Protein AF-A0A2T3B1E8-F1 (afdb_monomer_lite)

Organism: NCBI:txid857342

Secondary structure (DSSP, 8-state):
---HHHHHHHHHHHHHHHHHHHHHHHHHHHHHHHHHHHHHHHHHHHHHHHHHHHHHHHHHHHHHHHHHTT--HHHHHHHHHS---HHHHHHTTS---HHHHHHHHHHHHHHHTTS------PPP---------------------TT---------

Structure (mmCIF, N/CA/C/O backbone):
data_AF-A0A2T3B1E8-F1
#
_entry.id   AF-A0A2T3B1E8-F1
#
loop_
_atom_site.group_PDB
_atom_site.id
_atom_site.type_symbol
_atom_site.label_atom_id
_atom_site.label_alt_id
_atom_site.label_comp_id
_atom_site.label_asym_id
_atom_site.label_entity_id
_atom_site.label_seq_id
_atom_site.pdbx_PDB_ins_code
_atom_site.Cartn_x
_atom_site.Cartn_y
_atom_site.Cartn_z
_atom_site.occupancy
_atom_site.B_iso_or_equiv
_atom_site.auth_seq_id
_atom_site.auth_comp_id
_atom_site.auth_asym_id
_atom_site.auth_atom_id
_atom_site.pdbx_PDB_model_num
ATOM 1 N N . MET A 1 1 ? 39.095 -3.918 -50.517 1.00 47.06 1 MET A N 1
ATOM 2 C CA . MET A 1 1 ? 38.829 -2.823 -49.555 1.00 47.06 1 MET A CA 1
ATOM 3 C C . MET A 1 1 ? 37.324 -2.606 -49.449 1.00 47.06 1 MET A C 1
ATOM 5 O O . MET A 1 1 ? 36.716 -2.188 -50.424 1.00 47.06 1 MET A O 1
ATOM 9 N N . ILE A 1 2 ? 36.691 -2.941 -48.319 1.00 56.78 2 ILE A N 1
ATOM 10 C CA . ILE A 1 2 ? 35.280 -2.580 -48.088 1.00 56.78 2 ILE A CA 1
ATOM 11 C C . ILE A 1 2 ? 35.267 -1.063 -47.858 1.00 56.78 2 ILE A C 1
ATOM 13 O O . ILE A 1 2 ? 35.966 -0.613 -46.950 1.00 56.78 2 ILE A O 1
ATOM 17 N N . PRO A 1 3 ? 34.550 -0.261 -48.667 1.00 54.97 3 PRO A N 1
ATOM 18 C CA . PRO A 1 3 ? 34.623 1.189 -48.560 1.00 54.97 3 PRO A CA 1
ATOM 19 C C . PRO A 1 3 ? 34.160 1.588 -47.161 1.00 54.97 3 PRO A C 1
ATOM 21 O O . PRO A 1 3 ? 33.143 1.082 -46.677 1.00 54.97 3 PRO A O 1
ATOM 24 N N . ALA A 1 4 ? 34.916 2.472 -46.511 1.00 67.75 4 ALA A N 1
ATOM 25 C CA . ALA A 1 4 ? 34.718 2.893 -45.124 1.00 67.75 4 ALA A CA 1
ATOM 26 C C . ALA A 1 4 ? 33.255 3.270 -44.786 1.00 67.75 4 ALA A C 1
ATOM 28 O O . ALA A 1 4 ? 32.828 3.129 -43.641 1.00 67.75 4 ALA A O 1
ATOM 29 N N . SER A 1 5 ? 32.446 3.647 -45.786 1.00 79.88 5 SER A N 1
ATOM 30 C CA . SER A 1 5 ? 31.006 3.896 -45.660 1.00 79.88 5 SER A CA 1
ATOM 31 C C . SER A 1 5 ? 30.175 2.665 -45.262 1.00 79.88 5 SER A C 1
ATOM 33 O O . SER A 1 5 ? 29.310 2.781 -44.394 1.00 79.88 5 SER A O 1
ATOM 35 N N . LYS A 1 6 ? 30.436 1.473 -45.823 1.00 80.25 6 LYS A N 1
ATOM 36 C CA . LYS A 1 6 ? 29.681 0.240 -45.507 1.00 80.25 6 LYS A CA 1
ATOM 37 C C . LYS A 1 6 ? 29.980 -0.249 -44.089 1.00 80.25 6 LYS A C 1
ATOM 39 O O . LYS A 1 6 ? 29.056 -0.610 -43.360 1.00 80.25 6 LYS A O 1
ATOM 44 N N . ALA A 1 7 ? 31.249 -0.198 -43.680 1.00 85.75 7 ALA A N 1
ATOM 45 C CA . ALA A 1 7 ? 31.663 -0.521 -42.315 1.00 85.75 7 ALA A CA 1
ATOM 46 C C . ALA A 1 7 ? 31.080 0.477 -41.294 1.00 85.75 7 ALA A C 1
ATOM 48 O O . ALA A 1 7 ? 30.550 0.070 -40.257 1.00 85.75 7 ALA A O 1
ATOM 49 N N . ASN A 1 8 ? 31.083 1.777 -41.614 1.00 90.12 8 ASN A N 1
ATOM 50 C CA . ASN A 1 8 ? 30.487 2.803 -40.758 1.00 90.12 8 ASN A CA 1
ATOM 51 C C . ASN A 1 8 ? 28.962 2.634 -40.620 1.00 90.12 8 ASN A C 1
ATOM 53 O O . ASN A 1 8 ? 28.429 2.696 -39.513 1.00 90.12 8 ASN A O 1
ATOM 57 N N . LEU A 1 9 ? 28.258 2.332 -41.714 1.00 93.25 9 LEU A N 1
ATOM 58 C CA . LEU A 1 9 ? 26.814 2.094 -41.706 1.00 93.25 9 LEU A CA 1
ATOM 59 C C . LEU A 1 9 ? 26.430 0.856 -40.877 1.00 93.25 9 LEU A C 1
ATOM 61 O O . LEU A 1 9 ? 25.453 0.887 -40.125 1.00 93.25 9 LEU A O 1
ATOM 65 N N . ALA A 1 10 ? 27.209 -0.225 -40.971 1.00 92.56 10 ALA A N 1
ATOM 66 C CA . ALA A 1 10 ? 27.020 -1.415 -40.143 1.00 92.56 10 ALA A CA 1
ATOM 67 C C . ALA A 1 10 ? 27.209 -1.107 -38.646 1.00 92.56 10 ALA A C 1
ATOM 69 O O . ALA A 1 10 ? 26.401 -1.538 -37.818 1.00 92.56 10 ALA A O 1
ATOM 70 N N . ARG A 1 11 ? 28.219 -0.296 -38.300 1.00 94.69 11 ARG A N 1
ATOM 71 C CA . ARG A 1 11 ? 28.468 0.165 -36.926 1.00 94.69 11 ARG A CA 1
ATOM 72 C C . ARG A 1 11 ? 27.319 1.019 -36.3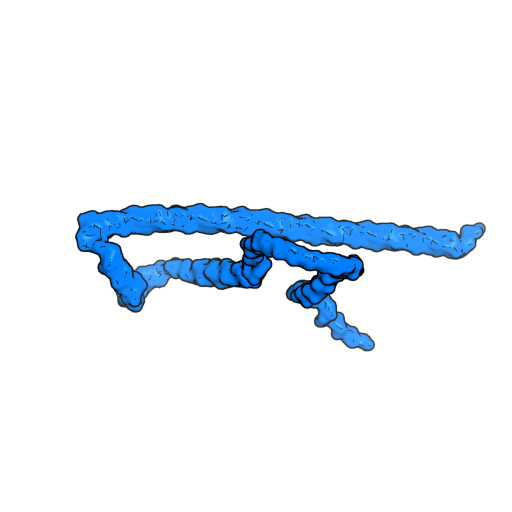86 1.00 94.69 11 ARG A C 1
ATOM 74 O O . ARG A 1 11 ? 26.854 0.758 -35.279 1.00 94.69 11 ARG A O 1
ATOM 81 N N . ILE A 1 12 ? 26.821 1.979 -37.169 1.00 95.25 12 ILE A N 1
ATOM 82 C CA . ILE A 1 12 ? 25.679 2.833 -36.792 1.00 95.25 12 ILE A CA 1
ATOM 83 C C . ILE A 1 12 ? 24.441 1.977 -36.508 1.00 95.25 12 ILE A C 1
ATOM 85 O O . ILE A 1 12 ? 23.823 2.118 -35.456 1.00 95.25 12 ILE A O 1
ATOM 89 N N . ARG A 1 13 ? 24.113 1.024 -37.389 1.00 96.81 13 ARG A N 1
ATOM 90 C CA . ARG A 1 13 ? 22.975 0.110 -37.185 1.00 96.81 13 ARG A CA 1
ATOM 91 C C . ARG A 1 13 ? 23.122 -0.738 -35.925 1.00 96.81 13 ARG A C 1
ATOM 93 O O . ARG A 1 13 ? 22.145 -0.923 -35.202 1.00 96.81 13 ARG A O 1
ATOM 100 N N . ASN A 1 14 ? 24.323 -1.247 -35.651 1.00 97.06 14 ASN A N 1
ATOM 101 C CA . ASN A 1 14 ? 24.586 -2.042 -34.453 1.00 97.06 14 ASN A CA 1
ATOM 102 C C . ASN A 1 14 ? 24.430 -1.193 -33.180 1.00 97.06 14 ASN A C 1
ATOM 104 O O . ASN A 1 14 ? 23.722 -1.598 -32.260 1.00 97.06 14 ASN A O 1
ATOM 108 N N . ASN A 1 15 ? 24.980 0.025 -33.159 1.00 97.50 15 ASN A N 1
ATOM 109 C CA . ASN A 1 15 ? 24.776 0.964 -32.054 1.00 97.50 15 ASN A CA 1
ATOM 110 C C . ASN A 1 15 ? 23.300 1.317 -31.859 1.00 97.50 15 ASN A C 1
ATOM 112 O O . ASN A 1 15 ? 22.818 1.295 -30.727 1.00 97.50 15 ASN A O 1
ATOM 116 N N . GLN A 1 16 ? 22.558 1.551 -32.945 1.00 97.75 16 GLN A N 1
ATOM 117 C CA . GLN A 1 16 ? 21.120 1.804 -32.878 1.00 97.75 16 GLN A CA 1
ATOM 118 C C . GLN A 1 16 ? 20.378 0.620 -32.258 1.00 97.75 16 GLN A C 1
ATOM 120 O O . GLN A 1 16 ? 19.533 0.803 -31.383 1.00 97.75 16 GLN A O 1
ATOM 125 N N . ARG A 1 17 ? 20.715 -0.606 -32.675 1.00 98.12 17 ARG A N 1
ATOM 126 C CA . ARG A 1 17 ? 20.137 -1.833 -32.123 1.00 98.12 17 ARG A CA 1
ATOM 127 C C . ARG A 1 17 ? 20.436 -1.959 -30.632 1.00 98.12 17 ARG A C 1
ATOM 129 O O . ARG A 1 17 ? 19.510 -2.194 -29.868 1.00 98.12 17 ARG A O 1
ATOM 136 N N . ARG A 1 18 ? 21.686 -1.741 -30.208 1.00 97.88 18 ARG A N 1
ATOM 137 C CA . ARG A 1 18 ? 22.080 -1.798 -28.789 1.00 97.88 18 ARG A CA 1
ATOM 138 C C . ARG A 1 18 ? 21.429 -0.709 -27.949 1.00 97.88 18 ARG A C 1
ATOM 140 O O . ARG A 1 18 ? 21.069 -0.968 -26.811 1.00 97.88 18 ARG A O 1
ATOM 147 N N . SER A 1 19 ? 21.293 0.506 -28.476 1.00 97.94 19 SER A N 1
ATOM 148 C CA . SER A 1 19 ? 20.611 1.596 -27.772 1.00 97.94 19 SER A CA 1
ATOM 149 C C . SER A 1 19 ? 19.122 1.287 -27.602 1.00 97.94 19 SER A C 1
ATOM 151 O O . SER A 1 19 ? 18.593 1.427 -26.503 1.00 97.94 19 SER A O 1
ATOM 153 N N . ARG A 1 20 ? 18.464 0.775 -28.652 1.00 97.69 20 ARG A N 1
ATOM 154 C CA . ARG A 1 20 ? 17.068 0.316 -28.580 1.00 97.69 20 ARG A CA 1
ATOM 155 C C . ARG A 1 20 ? 16.893 -0.850 -27.604 1.00 97.69 20 ARG A C 1
ATOM 157 O O . ARG A 1 20 ? 15.943 -0.825 -26.834 1.00 97.69 20 ARG A O 1
ATOM 164 N N . ALA A 1 21 ? 17.806 -1.824 -27.614 1.00 98.06 21 ALA A N 1
ATOM 165 C CA . ALA A 1 21 ? 17.794 -2.949 -26.680 1.00 98.06 21 ALA A CA 1
ATOM 166 C C . ALA A 1 21 ? 17.930 -2.473 -25.227 1.00 98.06 21 ALA A C 1
ATOM 168 O O . ALA A 1 21 ? 17.036 -2.733 -24.433 1.00 98.06 21 ALA A O 1
ATOM 169 N N . ARG A 1 22 ? 18.947 -1.653 -24.921 1.00 98.12 22 ARG A N 1
ATOM 170 C CA . ARG A 1 22 ? 19.138 -1.072 -23.581 1.00 98.12 22 ARG A CA 1
ATOM 171 C C . ARG A 1 22 ? 17.946 -0.246 -23.112 1.00 98.12 22 ARG A C 1
ATOM 173 O O . ARG A 1 22 ? 17.554 -0.338 -21.958 1.00 98.12 22 ARG A O 1
ATOM 180 N N . ARG A 1 23 ? 17.340 0.554 -23.999 1.00 97.88 23 ARG A N 1
ATOM 181 C CA . ARG A 1 23 ? 16.125 1.308 -23.656 1.00 97.88 23 ARG A CA 1
ATOM 182 C C . ARG A 1 23 ? 14.957 0.376 -23.343 1.00 97.88 23 ARG A C 1
ATOM 184 O O . ARG A 1 23 ? 14.220 0.649 -22.407 1.00 97.88 23 ARG A O 1
ATOM 191 N N . LYS A 1 24 ? 14.787 -0.702 -24.113 1.00 98.12 24 LYS A N 1
ATOM 192 C CA . LYS A 1 24 ? 13.741 -1.697 -23.862 1.00 98.12 24 LYS A CA 1
ATOM 193 C C . LYS A 1 24 ? 13.960 -2.394 -22.519 1.00 98.12 24 LYS A C 1
ATOM 195 O O . LYS A 1 24 ? 13.016 -2.484 -21.750 1.00 98.12 24 LYS A O 1
ATOM 200 N N . GLU A 1 25 ? 15.185 -2.826 -22.234 1.00 98.00 25 GLU A N 1
ATOM 201 C CA . GLU A 1 25 ? 15.561 -3.436 -20.952 1.00 98.00 25 GLU A CA 1
ATOM 202 C C . GLU A 1 25 ? 15.292 -2.481 -19.784 1.00 98.00 25 GLU A C 1
ATOM 204 O O . GLU A 1 25 ? 14.640 -2.867 -18.822 1.00 98.00 25 GLU A O 1
ATOM 209 N N . TYR A 1 26 ? 15.692 -1.213 -19.908 1.00 98.06 26 TYR A N 1
ATOM 210 C CA . TYR A 1 26 ? 15.450 -0.200 -18.881 1.00 98.06 26 TYR A CA 1
ATOM 211 C C . TYR A 1 26 ? 13.956 0.057 -18.634 1.00 98.06 26 TYR A C 1
ATOM 213 O O . TYR A 1 26 ? 13.520 0.123 -17.489 1.00 98.06 26 TYR A O 1
ATOM 221 N N . LEU A 1 27 ? 13.149 0.168 -19.695 1.00 98.25 27 LEU A N 1
ATOM 222 C CA . LEU A 1 27 ? 11.697 0.323 -19.555 1.00 98.25 27 LEU A CA 1
ATOM 223 C C . LEU A 1 27 ? 11.062 -0.905 -18.897 1.00 98.25 27 LEU A C 1
ATOM 225 O O . LEU A 1 27 ? 10.243 -0.756 -17.998 1.00 98.25 27 LEU A O 1
ATOM 229 N N . GLN A 1 28 ? 11.480 -2.109 -19.289 1.00 98.19 28 GLN A N 1
ATOM 230 C CA . GLN A 1 28 ? 11.006 -3.347 -18.672 1.00 98.19 28 GLN A CA 1
ATOM 231 C C . GLN A 1 28 ? 11.384 -3.433 -17.190 1.00 98.19 28 GLN A C 1
ATOM 233 O O . GLN A 1 28 ? 10.570 -3.863 -16.376 1.00 98.19 28 GLN A O 1
ATOM 238 N N . GLU A 1 29 ? 12.590 -3.004 -16.824 1.00 97.88 29 GLU A N 1
ATOM 239 C CA . GLU A 1 29 ? 13.034 -2.932 -15.433 1.00 97.88 29 GLU A CA 1
ATOM 240 C C . GLU A 1 29 ? 12.188 -1.942 -14.622 1.00 97.88 29 GLU A C 1
ATOM 242 O O . GLU A 1 29 ? 11.762 -2.262 -13.511 1.00 97.88 29 GLU A O 1
ATOM 247 N N . LEU A 1 30 ? 11.887 -0.765 -15.179 1.00 98.31 30 LEU A N 1
ATOM 248 C CA . LEU A 1 30 ? 11.008 0.215 -14.537 1.00 98.31 30 LEU A CA 1
ATOM 249 C C . LEU A 1 30 ? 9.585 -0.321 -14.351 1.00 98.31 30 LEU A C 1
ATOM 251 O O . LEU A 1 30 ? 9.037 -0.220 -13.255 1.00 98.31 30 LEU A O 1
ATOM 255 N N . GLU A 1 31 ? 8.998 -0.930 -15.381 1.00 97.94 31 GLU A N 1
ATOM 256 C CA . GLU A 1 31 ? 7.672 -1.554 -15.299 1.00 97.94 31 GLU A CA 1
ATOM 257 C C . GLU A 1 31 ? 7.633 -2.696 -14.277 1.00 97.94 31 GLU A C 1
ATOM 259 O O . GLU A 1 31 ? 6.625 -2.882 -13.593 1.00 97.94 31 GLU A O 1
ATOM 264 N N . ALA A 1 32 ? 8.713 -3.473 -14.166 1.00 97.75 32 ALA A N 1
ATOM 265 C CA . ALA A 1 32 ? 8.826 -4.539 -13.179 1.00 97.75 32 ALA A CA 1
ATOM 266 C C . ALA A 1 32 ? 8.878 -3.977 -11.752 1.00 97.75 32 ALA A C 1
ATOM 268 O O . ALA A 1 32 ? 8.157 -4.461 -10.881 1.00 97.75 32 ALA A O 1
ATOM 269 N N . ARG A 1 33 ? 9.670 -2.923 -11.517 1.00 97.62 33 ARG A N 1
ATOM 270 C CA . ARG A 1 33 ? 9.729 -2.237 -10.216 1.00 97.62 33 ARG A CA 1
ATOM 271 C C . ARG A 1 33 ? 8.393 -1.609 -9.839 1.00 97.62 33 ARG A C 1
ATOM 273 O O . ARG A 1 33 ? 7.969 -1.740 -8.696 1.00 97.62 33 ARG A O 1
ATOM 280 N N . LEU A 1 34 ? 7.706 -0.976 -10.789 1.00 97.25 34 LEU A N 1
ATOM 281 C CA . LEU A 1 34 ? 6.380 -0.405 -10.553 1.00 97.25 34 LEU A CA 1
ATOM 282 C C . LEU A 1 34 ? 5.388 -1.484 -10.102 1.00 97.25 34 LEU A C 1
ATOM 284 O O . LEU A 1 34 ? 4.778 -1.342 -9.045 1.00 97.25 34 LEU A O 1
ATOM 288 N N . ARG A 1 35 ? 5.313 -2.602 -10.838 1.00 96.94 35 ARG A N 1
ATOM 289 C CA . ARG A 1 35 ? 4.471 -3.752 -10.469 1.00 96.94 35 ARG A CA 1
ATOM 290 C C . ARG A 1 35 ? 4.814 -4.306 -9.088 1.00 96.94 35 ARG A C 1
ATOM 292 O O . ARG A 1 35 ? 3.916 -4.653 -8.328 1.00 96.94 35 ARG A O 1
ATOM 299 N N . GLN A 1 36 ? 6.099 -4.371 -8.736 1.00 95.44 36 GLN A N 1
ATOM 300 C CA . GLN A 1 36 ? 6.515 -4.776 -7.393 1.00 95.44 36 GLN A CA 1
ATOM 301 C C . GLN A 1 36 ? 5.976 -3.819 -6.328 1.00 95.44 36 GLN A C 1
ATOM 303 O O . GLN A 1 36 ? 5.405 -4.286 -5.347 1.00 95.44 36 GLN A O 1
ATOM 308 N N . TYR A 1 37 ? 6.109 -2.505 -6.506 1.00 93.44 37 TYR A N 1
ATOM 309 C CA . TYR A 1 37 ? 5.597 -1.538 -5.532 1.00 93.44 37 TYR A CA 1
ATOM 310 C C . TYR A 1 37 ? 4.072 -1.575 -5.398 1.00 93.44 37 TYR A C 1
ATOM 312 O O . TYR A 1 37 ? 3.560 -1.446 -4.286 1.00 93.44 37 TYR A O 1
ATOM 320 N N . GLU A 1 38 ? 3.346 -1.783 -6.495 1.00 90.75 38 GLU A N 1
ATOM 321 C CA . GLU A 1 38 ? 1.890 -1.947 -6.471 1.00 90.75 38 GLU A CA 1
ATOM 322 C C . GLU A 1 38 ? 1.479 -3.176 -5.656 1.00 90.75 38 GLU A C 1
ATOM 324 O O . GLU A 1 38 ? 0.659 -3.054 -4.746 1.00 90.75 38 GLU A O 1
ATOM 329 N N . LEU A 1 39 ? 2.099 -4.332 -5.917 1.00 92.12 39 LEU A N 1
ATOM 330 C CA . LEU A 1 39 ? 1.826 -5.575 -5.189 1.00 92.12 39 LEU A CA 1
ATOM 331 C C . LEU A 1 39 ? 2.132 -5.444 -3.693 1.00 92.12 39 LEU A C 1
ATOM 333 O O . LEU A 1 39 ? 1.250 -5.684 -2.871 1.00 92.12 39 LEU A O 1
ATOM 337 N N . HIS A 1 40 ? 3.329 -4.971 -3.332 1.00 90.06 40 HIS A N 1
ATOM 338 C CA . HIS A 1 40 ? 3.694 -4.772 -1.924 1.00 90.06 40 HIS A CA 1
ATOM 339 C C . HIS A 1 40 ? 2.760 -3.763 -1.237 1.00 90.06 40 HIS A C 1
ATOM 341 O O . HIS A 1 40 ? 2.369 -3.946 -0.085 1.00 90.06 40 HIS A O 1
ATOM 347 N N . GLY A 1 41 ? 2.356 -2.702 -1.943 1.00 84.69 41 GLY A N 1
ATOM 348 C CA . GLY A 1 41 ? 1.410 -1.717 -1.428 1.00 84.69 41 GLY A CA 1
ATOM 349 C C . GLY A 1 41 ? 0.022 -2.299 -1.139 1.00 84.69 41 GLY A C 1
ATOM 350 O O . GLY A 1 41 ? -0.640 -1.834 -0.206 1.00 84.69 41 GLY A O 1
ATOM 351 N N . ILE A 1 42 ? -0.416 -3.301 -1.907 1.00 83.31 42 ILE A N 1
ATOM 352 C CA . ILE A 1 42 ? -1.657 -4.051 -1.671 1.00 83.31 42 ILE A CA 1
ATOM 353 C C . ILE A 1 42 ? -1.485 -4.972 -0.459 1.00 83.31 42 ILE A C 1
ATOM 355 O O . ILE A 1 42 ? -2.281 -4.881 0.474 1.00 83.31 42 ILE A O 1
ATOM 359 N N . GLU A 1 43 ? -0.432 -5.790 -0.432 1.00 87.94 43 GLU A N 1
ATOM 360 C CA . GLU A 1 43 ? -0.153 -6.742 0.655 1.00 87.94 43 GLU A CA 1
ATOM 361 C C . GLU A 1 43 ? -0.063 -6.043 2.016 1.00 87.94 43 GLU A C 1
ATOM 363 O O . GLU A 1 43 ? -0.794 -6.387 2.945 1.00 87.94 43 GLU A O 1
ATOM 368 N N . THR A 1 44 ? 0.728 -4.971 2.111 1.00 80.19 44 THR A N 1
ATOM 369 C CA . THR A 1 44 ? 0.852 -4.189 3.351 1.00 80.19 44 THR A CA 1
ATOM 370 C C . THR A 1 44 ? -0.493 -3.597 3.785 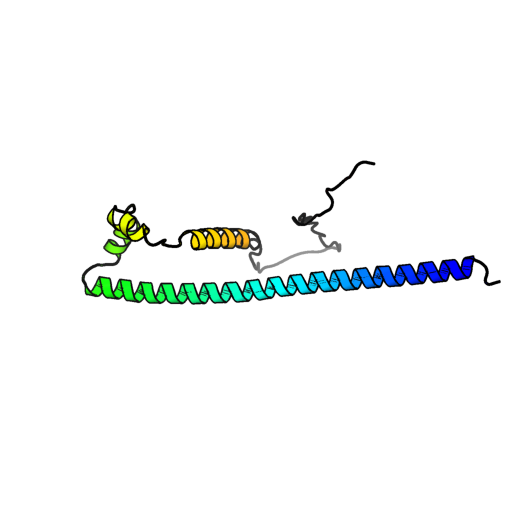1.00 80.19 44 THR A C 1
ATOM 372 O O . THR A 1 44 ? -0.807 -3.552 4.974 1.00 80.19 44 THR A O 1
ATOM 375 N N . SER A 1 45 ? -1.329 -3.154 2.839 1.00 85.69 45 SER A N 1
ATOM 376 C CA . SER A 1 45 ? -2.650 -2.607 3.174 1.00 85.69 45 SER A CA 1
ATOM 377 C C . SER A 1 45 ? -3.579 -3.678 3.751 1.00 85.69 45 SER A C 1
ATOM 379 O O . SER A 1 45 ? -4.338 -3.388 4.676 1.00 85.69 45 SER A O 1
ATOM 381 N N . VAL A 1 46 ? -3.501 -4.914 3.252 1.00 87.88 46 VAL A N 1
ATOM 382 C CA . VAL A 1 46 ? -4.258 -6.054 3.785 1.00 87.88 46 VAL A CA 1
ATOM 383 C C . VAL A 1 46 ? -3.805 -6.388 5.206 1.00 87.88 46 VAL A C 1
ATOM 385 O O . VAL A 1 46 ? -4.646 -6.515 6.096 1.00 87.88 46 VAL A O 1
ATOM 388 N N . GLU A 1 47 ? -2.499 -6.457 5.460 1.00 86.69 47 GLU A N 1
ATOM 389 C CA . GLU A 1 47 ? -1.958 -6.723 6.801 1.00 86.69 47 GLU A CA 1
ATOM 390 C C . GLU A 1 47 ? -2.413 -5.677 7.827 1.00 86.69 47 GLU A C 1
ATOM 392 O O . GLU A 1 47 ? -2.864 -6.022 8.923 1.00 86.69 47 GLU A O 1
ATOM 397 N N . ILE A 1 48 ? -2.379 -4.395 7.451 1.00 88.12 48 ILE A N 1
ATOM 398 C CA . ILE A 1 48 ? -2.869 -3.295 8.289 1.00 88.12 48 ILE A CA 1
ATOM 399 C C . ILE A 1 48 ? -4.365 -3.453 8.577 1.00 88.12 48 ILE A C 1
ATOM 401 O O . ILE A 1 48 ? -4.789 -3.276 9.719 1.00 88.12 48 ILE A O 1
ATOM 405 N N . GLN A 1 49 ? -5.176 -3.798 7.573 1.00 90.62 49 GLN A N 1
ATOM 406 C CA . GLN A 1 49 ? -6.615 -4.008 7.759 1.00 90.62 49 GLN A CA 1
ATOM 407 C C . GLN A 1 49 ? -6.910 -5.178 8.705 1.00 90.62 49 GLN A C 1
ATOM 409 O O . GLN A 1 49 ? -7.804 -5.073 9.548 1.00 90.62 49 GLN A O 1
ATOM 414 N N . ILE A 1 50 ? -6.150 -6.271 8.609 1.00 93.19 50 ILE A N 1
ATOM 415 C CA . ILE A 1 50 ? -6.268 -7.424 9.510 1.00 93.19 50 ILE A CA 1
ATOM 416 C C . ILE A 1 50 ? -5.924 -7.012 10.944 1.00 93.19 50 ILE A C 1
ATOM 418 O O . ILE A 1 50 ? -6.692 -7.296 11.867 1.00 93.19 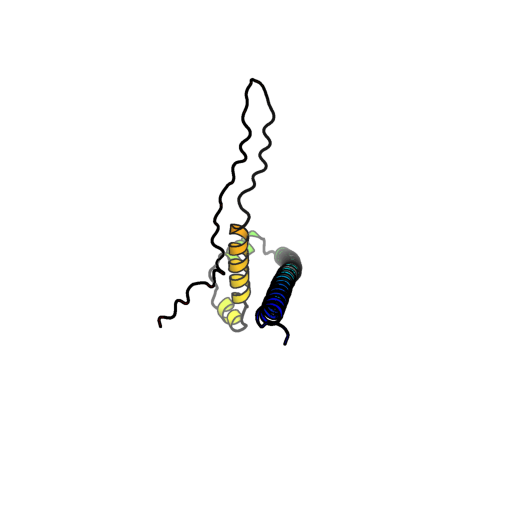50 ILE A O 1
ATOM 422 N N . ALA A 1 51 ? -4.809 -6.304 11.136 1.00 92.62 51 ALA A N 1
ATOM 423 C CA . ALA A 1 51 ? -4.406 -5.803 12.446 1.00 92.62 51 ALA A CA 1
ATOM 424 C C . ALA A 1 51 ? -5.461 -4.854 13.038 1.00 92.62 51 ALA A C 1
ATOM 426 O O . AL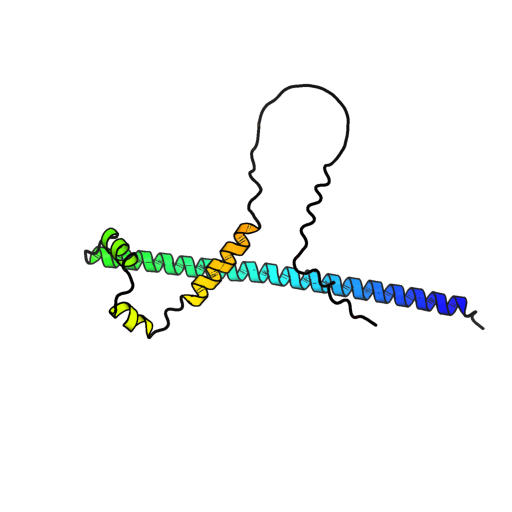A A 1 51 ? -5.844 -5.008 14.198 1.00 92.62 51 ALA A O 1
ATOM 427 N N . ALA A 1 52 ? -5.995 -3.930 12.234 1.00 91.50 52 ALA A N 1
ATOM 428 C CA . ALA A 1 52 ? -7.047 -3.006 12.650 1.00 91.50 52 ALA A CA 1
ATOM 429 C C . ALA A 1 52 ? -8.330 -3.738 13.072 1.00 91.50 52 ALA A C 1
ATOM 431 O O . ALA A 1 52 ? -8.911 -3.406 14.105 1.00 91.50 52 ALA A O 1
ATOM 432 N N . ARG A 1 53 ? -8.750 -4.772 12.325 1.00 95.56 53 ARG A N 1
ATOM 433 C CA . ARG A 1 53 ? -9.908 -5.601 12.695 1.00 95.56 53 ARG A CA 1
ATOM 434 C C . ARG A 1 53 ? -9.681 -6.313 14.026 1.00 95.56 53 ARG A C 1
ATOM 436 O O . ARG A 1 53 ? -10.553 -6.267 14.886 1.00 95.56 53 ARG A O 1
ATOM 443 N N . LYS A 1 54 ? -8.500 -6.905 14.224 1.00 96.31 54 LYS A N 1
ATOM 444 C CA . LYS A 1 54 ? -8.148 -7.583 15.479 1.00 96.31 54 LYS A CA 1
ATOM 445 C C . LYS A 1 54 ? -8.214 -6.632 16.677 1.00 96.31 54 LYS A C 1
ATOM 447 O O . LYS A 1 54 ? -8.822 -6.980 17.684 1.00 96.31 54 LYS A O 1
ATOM 452 N N . VAL A 1 55 ? -7.646 -5.431 16.548 1.00 95.75 55 VAL A N 1
ATOM 453 C CA . VAL A 1 55 ? -7.689 -4.399 17.598 1.00 95.75 55 VAL A CA 1
ATOM 454 C C . VAL A 1 55 ? -9.122 -3.943 17.872 1.00 95.75 55 VAL A C 1
ATOM 456 O O . VAL A 1 55 ? -9.499 -3.776 19.027 1.00 95.75 55 VAL A O 1
ATOM 459 N N . ALA A 1 56 ? -9.949 -3.770 16.839 1.00 93.81 56 ALA A N 1
ATOM 460 C CA . ALA A 1 56 ? -11.353 -3.405 17.013 1.00 93.81 56 ALA A CA 1
ATOM 461 C C . ALA A 1 56 ? -12.148 -4.489 17.761 1.00 93.81 56 ALA A C 1
ATOM 463 O O . ALA A 1 56 ? -12.954 -4.174 18.637 1.00 93.81 56 ALA A O 1
ATOM 464 N N . ASP A 1 57 ? -11.908 -5.763 17.449 1.00 97.19 57 ASP A N 1
ATOM 465 C CA . ASP A 1 57 ? -12.566 -6.885 18.120 1.00 97.19 57 ASP A CA 1
ATOM 466 C C . ASP A 1 57 ? -12.107 -7.037 19.574 1.00 97.19 57 ASP A C 1
ATOM 468 O O . ASP A 1 57 ? -12.928 -7.292 20.457 1.00 97.19 57 ASP A O 1
ATOM 472 N N . GLU A 1 58 ? -10.818 -6.837 19.846 1.00 97.31 58 GLU A N 1
ATOM 473 C CA . GLU A 1 58 ? -10.274 -6.793 21.204 1.00 97.31 58 GLU A CA 1
ATOM 474 C C . GLU A 1 58 ? -10.869 -5.630 22.004 1.00 97.31 58 GLU A C 1
ATOM 476 O O . GLU A 1 58 ? -11.426 -5.855 23.076 1.00 97.31 58 GLU A O 1
ATOM 481 N N . ASN A 1 59 ? -10.880 -4.417 21.443 1.00 96.50 59 ASN A N 1
ATOM 482 C CA . ASN A 1 59 ? -11.497 -3.245 22.068 1.00 96.50 59 ASN A CA 1
ATOM 483 C C . ASN A 1 59 ? -12.979 -3.463 22.375 1.00 96.50 59 ASN A C 1
ATOM 485 O O . ASN A 1 59 ? -13.451 -3.054 23.432 1.00 96.50 59 ASN A O 1
ATOM 489 N N . ARG A 1 60 ? -13.719 -4.137 21.489 1.00 96.94 60 ARG A N 1
ATOM 490 C CA . ARG A 1 60 ? -15.128 -4.472 21.731 1.00 96.94 60 ARG A CA 1
ATOM 491 C C . ARG A 1 60 ? -15.289 -5.401 22.931 1.00 96.94 60 ARG A C 1
ATOM 493 O O . ARG A 1 60 ? -16.169 -5.181 23.757 1.00 96.94 60 ARG A O 1
ATOM 500 N N . LYS A 1 61 ? -14.438 -6.424 23.043 1.00 97.56 61 LYS A N 1
ATOM 501 C CA . LYS A 1 61 ? -14.445 -7.352 24.184 1.00 97.56 61 LYS A CA 1
ATOM 502 C C . LYS A 1 61 ? -14.046 -6.651 25.480 1.00 97.56 61 LYS A C 1
ATOM 504 O O . LYS A 1 61 ? -14.696 -6.873 26.494 1.00 97.56 61 LYS A O 1
ATOM 509 N N . LEU A 1 62 ? -13.030 -5.789 25.441 1.00 96.94 62 LEU A N 1
ATOM 510 C CA . LEU A 1 62 ? -12.588 -5.003 26.595 1.00 96.94 62 LEU A CA 1
ATOM 511 C C . LEU A 1 62 ? -13.678 -4.040 27.070 1.00 96.94 62 LEU A C 1
ATOM 513 O O . LEU A 1 62 ? -13.991 -4.028 28.255 1.00 96.94 62 LEU A O 1
ATOM 517 N N . ARG A 1 63 ? -14.322 -3.301 26.158 1.00 95.94 63 ARG A N 1
ATOM 518 C CA . ARG A 1 63 ? -15.476 -2.449 26.490 1.00 95.94 63 ARG A CA 1
ATOM 519 C C . ARG A 1 63 ? -16.634 -3.261 27.071 1.00 95.94 63 ARG A C 1
ATOM 521 O O . ARG A 1 63 ? -17.207 -2.861 28.076 1.00 95.94 63 ARG A O 1
ATOM 528 N N . GLY A 1 64 ? -16.919 -4.439 26.513 1.00 96.81 64 GLY A N 1
ATOM 529 C CA . GLY A 1 64 ? -17.905 -5.362 27.079 1.00 96.81 64 GLY A CA 1
ATOM 530 C C . GLY A 1 64 ? -17.555 -5.824 28.499 1.00 96.81 64 GLY A C 1
ATOM 531 O O . GLY A 1 64 ? -18.426 -5.869 29.360 1.00 96.81 64 GLY A O 1
ATOM 532 N N . LEU A 1 65 ? -16.282 -6.121 28.771 1.00 97.56 65 LEU A N 1
ATOM 533 C CA . LEU A 1 65 ? -15.810 -6.493 30.106 1.00 97.56 65 LEU A CA 1
ATOM 534 C C . LEU A 1 65 ? -15.941 -5.329 31.099 1.00 97.56 65 LEU A C 1
ATOM 536 O O . LEU A 1 65 ? -16.434 -5.522 32.206 1.00 97.56 65 LEU A O 1
ATOM 540 N N . LEU A 1 66 ? -15.547 -4.119 30.700 1.00 97.00 66 LEU A N 1
ATOM 541 C CA . LEU A 1 66 ? -15.703 -2.908 31.511 1.00 97.00 66 LEU A CA 1
ATOM 542 C C . LEU A 1 66 ? -17.174 -2.657 31.859 1.00 97.00 66 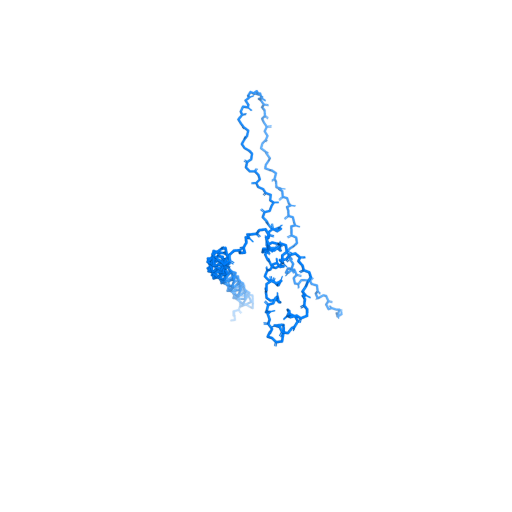LEU A C 1
ATOM 544 O O . LEU A 1 66 ? -17.490 -2.389 33.019 1.00 97.00 66 LEU A O 1
ATOM 548 N N . LEU A 1 67 ? -18.073 -2.852 30.892 1.00 96.62 67 LEU A N 1
ATOM 549 C CA . LEU A 1 67 ? -19.513 -2.737 31.103 1.00 96.62 67 LEU A CA 1
ATOM 550 C C . LEU A 1 67 ? -20.026 -3.745 32.139 1.00 96.62 67 LEU A C 1
ATOM 552 O O . LEU A 1 67 ? -20.807 -3.372 33.012 1.00 96.62 67 LEU A O 1
ATOM 556 N N . VAL A 1 68 ? -19.554 -4.997 32.098 1.00 96.50 68 VAL A N 1
ATOM 557 C CA . VAL A 1 68 ? -19.876 -6.020 33.116 1.00 96.50 68 VAL A CA 1
ATOM 558 C C . VAL A 1 68 ? -19.419 -5.589 34.514 1.00 96.50 68 VAL A C 1
ATOM 560 O O . VAL A 1 68 ? -20.083 -5.898 35.500 1.00 96.50 68 VAL A O 1
ATOM 563 N N . HIS A 1 69 ? -18.330 -4.827 34.609 1.00 96.56 69 HIS A N 1
ATOM 564 C CA . HIS A 1 69 ? -17.838 -4.244 35.859 1.00 96.56 69 HIS A CA 1
ATOM 565 C C . HIS A 1 69 ? -18.491 -2.897 36.225 1.00 96.56 69 HIS A C 1
ATOM 567 O O . HIS A 1 69 ? -18.050 -2.241 37.168 1.00 96.56 69 HIS A O 1
ATOM 573 N N . GLY A 1 70 ? -19.554 -2.490 35.524 1.00 94.94 70 GLY A N 1
ATOM 574 C CA . GLY A 1 70 ? -20.319 -1.274 35.814 1.00 94.94 70 GLY A CA 1
ATOM 575 C C . GLY A 1 70 ? -19.736 0.007 35.213 1.00 94.94 70 GLY A C 1
ATOM 576 O O . GLY A 1 70 ? -20.217 1.097 35.515 1.00 94.94 70 GLY A O 1
ATOM 577 N N . ILE A 1 71 ? -18.720 -0.100 34.355 1.00 96.38 71 ILE A N 1
ATOM 578 C CA . ILE A 1 71 ? -18.114 1.035 33.656 1.00 96.38 71 ILE A CA 1
ATOM 579 C C . ILE A 1 71 ? -18.766 1.143 32.273 1.00 96.38 71 ILE A C 1
ATOM 581 O O . ILE A 1 71 ? -18.460 0.374 31.365 1.00 96.38 71 ILE A O 1
ATOM 585 N N . GLY A 1 72 ? -19.694 2.090 32.126 1.00 94.00 72 GLY A N 1
ATOM 586 C CA . GLY A 1 72 ? -20.394 2.348 30.864 1.00 94.00 72 GLY A CA 1
ATOM 587 C C . GLY A 1 72 ? -19.536 3.070 29.820 1.00 94.00 72 GLY A C 1
ATOM 588 O O . GLY A 1 72 ? -18.534 3.706 30.153 1.00 94.00 72 GLY A O 1
ATOM 589 N N . ASP A 1 73 ? -19.967 3.017 28.557 1.00 92.62 73 ASP A N 1
ATOM 590 C CA . ASP A 1 73 ? -19.253 3.631 27.428 1.00 92.62 73 ASP A CA 1
ATOM 591 C C . ASP A 1 73 ? -19.026 5.144 27.602 1.00 92.62 73 ASP A C 1
ATOM 593 O O . ASP A 1 73 ? -17.963 5.630 27.222 1.00 92.62 73 ASP A O 1
ATOM 597 N N . ASP A 1 74 ? -19.953 5.869 28.240 1.00 93.94 74 ASP A N 1
ATOM 598 C CA . ASP A 1 74 ? -19.812 7.309 28.516 1.00 93.94 74 ASP A CA 1
ATOM 599 C C . ASP A 1 74 ? -18.619 7.614 29.435 1.00 93.94 74 ASP A C 1
ATOM 601 O O . ASP A 1 74 ? -17.905 8.599 29.247 1.00 93.94 74 ASP A O 1
ATOM 605 N N . ASN A 1 75 ? -18.371 6.748 30.423 1.00 92.88 75 ASN A N 1
ATOM 606 C CA . ASN A 1 75 ? -17.244 6.886 31.345 1.00 92.88 75 ASN A CA 1
ATOM 607 C C . ASN A 1 75 ? -15.921 6.589 30.624 1.00 92.88 75 ASN A C 1
ATOM 609 O O . ASN A 1 75 ? -14.951 7.331 30.767 1.00 92.88 75 ASN A O 1
ATOM 613 N N . VAL A 1 76 ? -15.911 5.552 29.779 1.00 93.06 76 VAL A N 1
ATOM 614 C CA . VAL A 1 76 ? -14.759 5.221 28.928 1.00 93.06 76 VAL A CA 1
ATOM 615 C C . VAL A 1 76 ? -14.442 6.373 27.970 1.00 93.06 76 VAL A C 1
ATOM 617 O O . VAL A 1 76 ? -13.277 6.726 27.811 1.00 93.06 76 VAL A O 1
ATOM 620 N N . GLU A 1 77 ? -15.451 6.989 27.355 1.00 93.75 77 GLU A N 1
ATOM 621 C CA . GLU A 1 77 ? -15.264 8.114 26.436 1.00 93.75 77 GLU A CA 1
ATOM 622 C C . GLU A 1 77 ? -14.743 9.362 27.159 1.00 93.75 77 GLU A C 1
ATOM 624 O O . GLU A 1 77 ? -13.776 9.979 26.710 1.00 93.75 77 GLU A O 1
ATOM 629 N N . ALA A 1 78 ? -15.303 9.687 28.328 1.00 92.38 78 ALA A N 1
ATOM 630 C CA . ALA A 1 78 ? -14.798 10.766 29.174 1.00 92.38 78 ALA A CA 1
ATOM 631 C C . ALA A 1 78 ? -13.331 10.535 29.586 1.00 92.38 78 ALA A C 1
ATOM 633 O O . ALA A 1 78 ? -12.534 11.474 29.598 1.00 92.38 78 ALA A O 1
ATOM 634 N N . TYR A 1 79 ? -12.950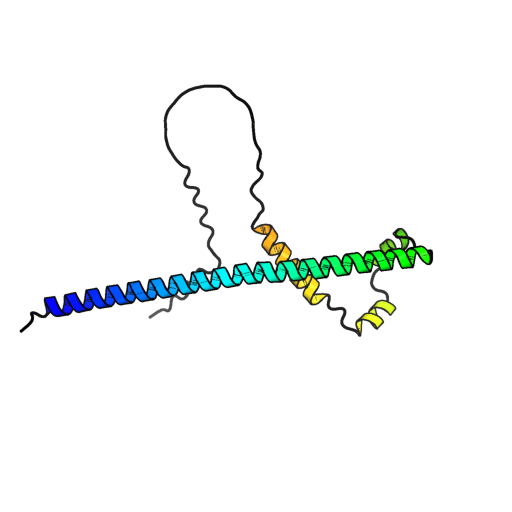 9.284 29.867 1.00 89.75 79 TYR A N 1
ATOM 635 C CA . TYR A 1 79 ? -11.569 8.915 30.173 1.00 89.75 79 TYR A CA 1
ATOM 636 C C . TYR A 1 79 ? -10.638 9.060 28.959 1.00 89.75 79 TYR A C 1
ATOM 638 O O . TYR A 1 79 ? -9.546 9.607 29.098 1.00 89.75 79 TYR A O 1
ATOM 646 N N . LEU A 1 80 ? -11.063 8.651 27.759 1.00 90.12 80 LEU A N 1
ATOM 647 C CA . LEU A 1 80 ? -10.278 8.811 26.523 1.00 90.12 80 LEU A CA 1
ATOM 648 C C . LEU A 1 80 ? -10.036 10.280 26.147 1.00 90.12 80 LEU A C 1
ATOM 650 O O . LEU A 1 80 ? -9.029 10.589 25.511 1.00 90.12 80 LEU A O 1
ATOM 654 N N . GLN A 1 81 ? -10.943 11.179 26.534 1.00 89.12 81 GLN A N 1
ATOM 655 C CA . GLN A 1 81 ? -10.802 12.624 26.335 1.00 89.12 81 GLN A CA 1
ATOM 656 C C . GLN A 1 81 ? -9.988 13.309 27.442 1.00 89.12 81 GLN A C 1
ATOM 658 O O . GLN A 1 81 ? -9.573 14.459 27.276 1.00 89.12 81 GLN A O 1
ATOM 663 N N . SER A 1 82 ? -9.746 12.625 28.565 1.00 84.19 82 SER A N 1
ATOM 664 C CA . SER A 1 82 ? -8.941 13.168 29.654 1.00 84.19 82 SER A CA 1
ATOM 665 C C . SER A 1 82 ? -7.453 13.217 29.265 1.00 84.19 82 SER A C 1
ATOM 667 O O . SER A 1 82 ? -6.951 12.313 28.591 1.00 84.19 82 SER A O 1
ATOM 669 N N . PRO A 1 83 ? -6.719 14.279 29.643 1.00 77.25 83 PRO A N 1
ATOM 670 C CA . PRO A 1 83 ? -5.288 14.353 29.382 1.00 77.25 83 PRO A CA 1
ATOM 671 C C . PRO A 1 83 ? -4.563 13.205 30.104 1.00 77.25 83 PRO A C 1
ATOM 673 O O . PRO A 1 83 ? -4.993 12.809 31.190 1.00 77.25 83 PRO A O 1
ATOM 676 N N . PRO A 1 84 ? -3.458 12.679 29.542 1.00 69.25 84 PRO A N 1
ATOM 677 C CA . PRO A 1 84 ? -2.752 11.542 30.121 1.00 69.25 84 PRO A CA 1
ATOM 678 C C . PRO A 1 84 ? -2.335 11.864 31.558 1.00 69.25 84 PRO A C 1
ATOM 680 O O . PRO A 1 84 ? -1.516 12.751 31.802 1.00 69.25 84 PRO A O 1
ATOM 683 N N . THR A 1 85 ? -2.929 11.156 32.517 1.00 65.69 85 THR A N 1
ATOM 684 C CA . THR A 1 85 ? -2.613 11.290 33.941 1.00 65.69 85 THR A CA 1
ATOM 685 C C . THR A 1 85 ? -1.223 10.721 34.233 1.00 65.69 85 THR A C 1
ATOM 687 O O . THR A 1 85 ? -0.673 9.951 33.446 1.00 65.69 85 THR A O 1
ATOM 690 N N . SER A 1 86 ? -0.642 11.058 35.384 1.00 57.41 86 SER A N 1
ATOM 691 C CA . SER A 1 86 ? 0.677 10.580 35.827 1.00 57.41 86 SER A CA 1
ATOM 692 C C . SER A 1 86 ? 0.821 9.047 35.810 1.00 57.41 86 SER A C 1
ATOM 694 O O . SER A 1 86 ? 1.901 8.537 35.520 1.00 57.41 86 SER A O 1
ATOM 696 N N . ASP A 1 87 ? -0.270 8.307 36.026 1.00 56.38 87 ASP A N 1
ATOM 697 C CA . ASP A 1 87 ? -0.308 6.840 35.910 1.00 56.38 87 ASP A CA 1
ATOM 698 C C . ASP A 1 87 ? -0.119 6.367 34.455 1.00 56.38 87 ASP A C 1
ATOM 700 O O . ASP A 1 87 ? 0.546 5.365 34.185 1.00 56.38 87 ASP A O 1
ATOM 704 N N . THR A 1 88 ? -0.614 7.151 33.493 1.00 57.56 88 THR A N 1
ATOM 705 C CA . THR A 1 88 ? -0.373 6.966 32.052 1.00 57.56 88 THR A CA 1
ATOM 706 C C . THR A 1 88 ? 1.087 7.265 31.695 1.00 57.56 88 THR A C 1
ATOM 708 O O . THR A 1 88 ? 1.664 6.602 30.833 1.00 57.56 88 THR A O 1
ATOM 711 N N . LEU A 1 89 ? 1.725 8.220 32.387 1.00 54.78 89 LEU A N 1
ATOM 712 C CA . LEU A 1 89 ? 3.160 8.498 32.244 1.00 54.78 89 LEU A CA 1
ATOM 713 C C . LEU A 1 89 ? 4.020 7.339 32.781 1.00 54.78 89 LEU A C 1
ATOM 715 O O . LEU A 1 89 ? 5.065 7.043 32.208 1.00 54.78 89 LEU A O 1
ATOM 719 N N . PHE A 1 90 ? 3.571 6.616 33.809 1.00 54.81 90 PHE A N 1
ATOM 720 C CA . PHE A 1 90 ? 4.258 5.407 34.282 1.00 54.81 90 PHE A CA 1
ATOM 721 C C . PHE A 1 90 ? 4.106 4.234 33.300 1.00 54.81 90 PHE A C 1
ATOM 723 O O . PHE A 1 90 ? 5.082 3.546 32.997 1.00 54.81 90 PHE A O 1
ATOM 730 N N . ALA A 1 91 ? 2.919 4.061 32.707 1.00 54.16 91 ALA A N 1
ATOM 731 C CA . ALA A 1 91 ? 2.707 3.118 31.605 1.00 54.16 91 ALA A CA 1
ATOM 732 C C . ALA A 1 91 ? 3.509 3.491 30.339 1.00 54.16 91 ALA A C 1
ATOM 734 O O . ALA A 1 91 ? 3.885 2.608 29.571 1.00 54.16 91 ALA A O 1
ATOM 735 N N . SER A 1 92 ? 3.836 4.776 30.147 1.00 51.12 92 SER A N 1
ATOM 736 C CA . SER A 1 92 ? 4.647 5.278 29.026 1.00 51.12 92 SER A CA 1
ATOM 737 C C . SER A 1 92 ? 6.142 4.937 29.105 1.00 51.12 92 SER A C 1
ATOM 739 O O . SER A 1 92 ? 6.862 5.114 28.120 1.00 51.12 92 SER A O 1
ATOM 741 N N . GLN A 1 93 ? 6.619 4.394 30.235 1.00 46.53 93 GLN A N 1
ATOM 742 C CA . GLN A 1 93 ? 7.961 3.807 30.321 1.00 46.53 93 GLN A CA 1
ATOM 743 C C . GLN A 1 93 ? 8.063 2.479 29.550 1.00 46.53 93 GLN A C 1
ATOM 745 O O . GLN A 1 93 ? 9.159 2.061 29.175 1.00 46.53 93 GLN A O 1
ATOM 750 N N . PHE A 1 94 ? 6.923 1.872 29.207 1.00 49.34 94 PHE A N 1
ATOM 751 C CA . PHE A 1 94 ? 6.827 0.998 28.047 1.00 49.34 94 PHE A CA 1
ATOM 752 C C . PHE A 1 94 ? 6.471 1.867 26.840 1.00 49.34 94 PHE A C 1
ATOM 754 O O . PHE A 1 94 ? 5.450 2.555 26.873 1.00 49.34 94 PHE A O 1
ATOM 761 N N . PRO A 1 95 ? 7.277 1.871 25.764 1.00 45.88 95 PRO A N 1
ATOM 762 C CA . PRO A 1 95 ? 6.995 2.696 24.605 1.00 45.88 95 PRO A CA 1
ATOM 763 C C . PRO A 1 95 ? 5.712 2.191 23.940 1.00 45.88 95 PRO A C 1
ATOM 765 O O . PRO A 1 95 ? 5.735 1.298 23.090 1.00 45.88 95 PRO A O 1
ATOM 768 N N . SER A 1 96 ? 4.576 2.780 24.314 1.00 51.81 96 SER A N 1
ATOM 769 C CA . SER A 1 96 ? 3.362 2.740 23.516 1.00 51.81 96 SER A CA 1
ATOM 770 C C . SER A 1 96 ? 3.701 3.427 22.197 1.00 51.81 96 SER A C 1
ATOM 772 O O . SER A 1 96 ? 3.837 4.648 22.105 1.00 51.81 96 SER A O 1
ATOM 774 N N . ARG A 1 97 ? 3.975 2.588 21.193 1.00 52.97 97 ARG A N 1
ATOM 775 C CA . ARG A 1 97 ? 4.398 2.903 19.822 1.00 52.97 97 ARG A CA 1
ATOM 776 C C . ARG A 1 97 ? 3.325 3.720 19.087 1.00 52.97 97 ARG A C 1
ATOM 778 O O . ARG A 1 97 ? 2.706 3.240 18.145 1.00 52.97 97 ARG A O 1
ATOM 785 N N . SER A 1 98 ? 3.136 4.976 19.468 1.00 58.97 98 SER A N 1
ATOM 786 C CA . SER A 1 98 ? 2.280 5.928 18.749 1.00 58.97 98 SER A CA 1
ATOM 787 C C . SER A 1 98 ? 2.971 6.490 17.490 1.00 58.97 98 SER A C 1
ATOM 789 O O . SER A 1 98 ? 2.302 6.843 16.522 1.00 58.97 98 SER A O 1
ATOM 791 N N . ALA A 1 99 ? 4.307 6.441 17.414 1.00 58.59 99 ALA A N 1
ATOM 792 C CA . ALA A 1 99 ? 5.070 6.847 16.228 1.00 58.59 99 ALA A CA 1
ATOM 793 C C . ALA A 1 99 ? 4.649 6.131 14.918 1.00 58.59 99 ALA A C 1
ATOM 795 O O . ALA A 1 99 ? 4.350 6.820 13.943 1.00 58.59 99 ALA A O 1
ATOM 796 N N . PRO A 1 100 ? 4.553 4.786 14.844 1.00 60.66 100 PRO A N 1
ATOM 797 C CA . PRO A 1 100 ? 4.101 4.115 13.623 1.00 60.66 100 PRO A CA 1
ATOM 798 C C . PRO A 1 100 ? 2.635 4.402 13.273 1.00 60.66 100 PRO A C 1
ATOM 800 O O . PRO A 1 100 ? 2.308 4.463 12.090 1.00 60.66 100 PRO A O 1
ATOM 803 N N . ALA A 1 101 ? 1.761 4.628 14.261 1.00 64.38 101 ALA A N 1
ATOM 804 C CA . ALA A 1 101 ? 0.366 4.991 14.008 1.00 64.38 101 ALA A CA 1
ATOM 805 C C . ALA A 1 101 ? 0.248 6.392 13.378 1.00 64.38 101 ALA A C 1
ATOM 807 O O . ALA A 1 101 ? -0.471 6.564 12.395 1.00 64.38 101 ALA A O 1
ATOM 808 N N . GLN A 1 102 ? 1.021 7.366 13.872 1.00 71.50 102 GLN A N 1
ATOM 809 C CA . GLN A 1 102 ? 1.094 8.713 13.294 1.00 71.50 102 GLN A CA 1
ATOM 810 C C . GLN A 1 102 ? 1.691 8.707 11.879 1.00 71.50 102 GLN A C 1
ATOM 812 O O . GLN A 1 102 ? 1.172 9.366 10.978 1.00 71.50 102 GLN A O 1
ATOM 817 N N . VAL A 1 103 ? 2.753 7.924 11.651 1.00 73.69 103 VAL A N 1
ATOM 818 C CA . VAL A 1 103 ? 3.364 7.761 10.321 1.00 73.69 103 VAL A CA 1
ATOM 819 C C . VAL A 1 103 ? 2.373 7.131 9.345 1.00 73.69 103 VAL A C 1
ATOM 821 O O . VAL A 1 103 ? 2.214 7.621 8.227 1.00 73.69 103 VAL A O 1
ATOM 824 N N . LEU A 1 104 ? 1.661 6.085 9.767 1.00 68.06 104 LEU A N 1
ATOM 825 C CA . LEU A 1 104 ? 0.642 5.449 8.942 1.00 68.06 104 LEU A CA 1
ATOM 826 C C . LEU A 1 104 ? -0.496 6.421 8.611 1.00 68.06 104 LEU A C 1
ATOM 828 O O . LEU A 1 104 ? -0.895 6.510 7.453 1.00 68.06 104 LEU A O 1
ATOM 832 N N . GLN A 1 105 ? -0.980 7.192 9.586 1.00 74.12 105 GLN A N 1
ATOM 833 C CA . GLN A 1 105 ? -2.001 8.215 9.359 1.00 74.12 105 GLN A CA 1
ATOM 834 C C . GLN A 1 105 ? -1.535 9.256 8.331 1.00 74.12 105 GLN A C 1
ATOM 836 O O . GLN A 1 105 ? -2.274 9.567 7.398 1.00 74.12 105 GLN A O 1
ATOM 841 N N . HIS A 1 106 ? -0.295 9.739 8.440 1.00 74.12 106 HIS A N 1
ATOM 842 C CA . HIS A 1 106 ? 0.289 10.668 7.472 1.00 74.12 106 HIS A CA 1
ATOM 843 C C . HIS A 1 106 ? 0.370 10.068 6.056 1.00 74.12 106 HIS A C 1
ATOM 845 O O . HIS A 1 106 ? 0.029 10.733 5.074 1.00 74.12 106 HIS A O 1
ATOM 851 N N . LEU A 1 107 ? 0.778 8.801 5.934 1.00 75.50 107 LEU A N 1
ATOM 852 C CA . LEU A 1 107 ? 0.855 8.097 4.650 1.00 75.50 107 LEU A CA 1
ATOM 853 C C . LEU A 1 107 ? -0.532 7.845 4.040 1.00 75.50 107 LEU A C 1
ATOM 855 O O . LEU A 1 107 ? -0.718 8.036 2.838 1.00 75.50 107 LEU A O 1
ATOM 859 N N . LEU A 1 108 ? -1.522 7.470 4.853 1.00 73.12 108 LEU A N 1
ATOM 860 C CA . LEU A 1 108 ? -2.904 7.277 4.410 1.00 73.12 108 LEU A CA 1
ATOM 861 C C . LEU A 1 108 ? -3.546 8.597 3.960 1.00 73.12 108 LEU A C 1
ATOM 863 O O . LEU A 1 108 ? -4.221 8.618 2.930 1.00 73.12 108 LEU A O 1
ATOM 867 N N . GLN A 1 109 ? -3.288 9.706 4.663 1.00 74.38 109 GLN A N 1
ATOM 868 C CA . GLN A 1 109 ? -3.760 11.041 4.282 1.00 74.38 109 GLN A CA 1
ATOM 869 C C . GLN A 1 109 ? -3.212 11.457 2.906 1.00 74.38 109 GLN A C 1
ATOM 871 O O . GLN A 1 109 ? -3.973 11.913 2.054 1.00 74.38 109 GLN A O 1
ATOM 876 N N . LYS A 1 110 ? -1.914 11.231 2.656 1.00 68.94 110 LYS A N 1
ATOM 877 C CA . LYS A 1 110 ? -1.272 11.513 1.359 1.00 68.94 110 LYS A CA 1
ATOM 878 C C . LYS A 1 110 ? -1.810 10.666 0.206 1.00 68.94 110 LYS A C 1
ATOM 880 O O . LYS A 1 110 ? -1.828 11.136 -0.923 1.00 68.94 110 LYS A O 1
ATOM 885 N N . ARG A 1 111 ? -2.246 9.425 0.447 1.00 61.88 111 ARG A N 1
ATOM 886 C CA . ARG A 1 111 ? -2.860 8.591 -0.608 1.00 61.88 111 ARG A CA 1
ATOM 887 C C . ARG A 1 111 ? -4.284 9.042 -0.939 1.00 61.88 111 ARG A C 1
ATOM 889 O O . ARG A 1 111 ? -4.699 8.953 -2.088 1.00 61.88 111 ARG A O 1
ATOM 896 N N . LYS A 1 112 ? -5.017 9.567 0.045 1.00 55.81 112 LYS A N 1
ATOM 897 C CA . LYS A 1 112 ? -6.408 10.019 -0.118 1.00 55.81 112 LYS A CA 1
ATOM 898 C C . LYS A 1 112 ? -6.534 11.265 -1.003 1.00 55.81 112 LYS A C 1
ATOM 900 O O . LYS A 1 112 ? -7.535 11.408 -1.692 1.00 55.81 112 LYS A O 1
ATOM 905 N N . SER A 1 113 ? -5.500 12.109 -1.057 1.00 47.84 113 SER A N 1
ATOM 906 C CA . SER A 1 113 ? -5.461 13.289 -1.935 1.00 47.84 113 SER A CA 1
ATOM 907 C C . SER A 1 113 ? -5.253 12.975 -3.424 1.00 47.84 113 SER A C 1
ATOM 909 O O . SER A 1 113 ? -5.338 13.885 -4.236 1.00 47.84 113 SER A O 1
ATOM 911 N N . PHE A 1 114 ? -4.981 11.719 -3.803 1.00 46.66 114 PHE A N 1
ATOM 912 C CA . PHE A 1 114 ? -4.814 11.313 -5.209 1.00 46.66 114 PHE A CA 1
ATOM 913 C C . PHE A 1 114 ? -6.092 10.747 -5.855 1.00 46.66 114 PHE A C 1
ATOM 915 O O . PHE A 1 114 ? -6.080 10.450 -7.046 1.00 46.66 114 PHE A O 1
ATOM 922 N N . CYS A 1 115 ? -7.189 10.577 -5.106 1.00 42.69 115 CYS A N 1
ATOM 923 C CA . CYS A 1 115 ? -8.408 9.921 -5.605 1.00 42.69 115 CYS A CA 1
ATOM 924 C C . CYS A 1 115 ? -9.706 10.672 -5.267 1.00 42.69 115 CYS A C 1
ATOM 926 O O . CYS A 1 115 ? -10.752 10.046 -5.110 1.00 42.69 115 CYS A O 1
ATOM 928 N N . SER A 1 116 ? -9.665 12.000 -5.151 1.00 46.19 116 SER A N 1
ATOM 929 C CA . SER A 1 116 ? -10.877 12.822 -5.097 1.00 46.19 116 SER A CA 1
ATOM 930 C C . SER A 1 116 ? -11.007 13.643 -6.376 1.00 46.19 116 SER A C 1
ATOM 932 O O . SER A 1 116 ? -10.668 14.817 -6.384 1.00 46.19 116 SER A O 1
ATOM 934 N N . ASP A 1 117 ? -11.436 13.003 -7.460 1.00 42.88 117 ASP A N 1
ATOM 935 C CA . ASP A 1 117 ? -12.407 13.610 -8.375 1.00 42.88 117 ASP A CA 1
ATOM 936 C C . ASP A 1 117 ? -12.919 12.559 -9.358 1.00 42.88 117 ASP A C 1
ATOM 938 O O . ASP A 1 117 ? -12.204 12.035 -10.209 1.00 42.88 117 ASP A O 1
ATOM 942 N N . GLY A 1 118 ? -14.183 12.202 -9.176 1.00 40.88 118 GLY A N 1
ATOM 943 C CA . GLY A 1 118 ? -14.873 11.173 -9.941 1.00 40.88 118 GLY A CA 1
ATOM 944 C C . GLY A 1 118 ? -16.273 10.949 -9.391 1.00 40.88 118 GLY A C 1
ATOM 945 O O . GLY A 1 118 ? -16.672 9.815 -9.142 1.00 40.88 118 GLY A O 1
ATOM 946 N N . VAL A 1 119 ? -17.002 12.037 -9.131 1.00 40.78 119 VAL A N 1
ATOM 947 C CA . VAL A 1 119 ? -18.440 11.978 -8.868 1.00 40.78 119 VAL A CA 1
ATOM 948 C C . VAL A 1 119 ? -19.102 11.445 -10.138 1.00 40.78 119 VAL A C 1
ATOM 950 O O . VAL A 1 119 ? -19.210 12.155 -11.135 1.00 40.78 119 VAL A O 1
ATOM 953 N N . ILE A 1 120 ? -19.532 10.182 -10.115 1.00 44.75 120 ILE A N 1
ATOM 954 C CA . ILE A 1 120 ? -20.454 9.628 -11.111 1.00 44.75 120 ILE A CA 1
ATOM 955 C C . ILE A 1 120 ? -21.824 10.252 -10.828 1.00 44.75 120 ILE A C 1
ATOM 957 O O . ILE A 1 120 ? -22.659 9.689 -10.125 1.00 44.75 120 ILE A O 1
ATOM 961 N N . GLY A 1 121 ? -22.025 11.469 -11.324 1.00 34.78 121 GLY A N 1
ATOM 962 C CA . GLY A 1 121 ? -23.342 12.062 -11.486 1.00 34.78 121 GLY A CA 1
ATOM 963 C C . GLY A 1 121 ? -23.886 11.617 -12.835 1.00 34.78 121 GLY A C 1
ATOM 964 O O . GLY A 1 121 ? -23.388 12.050 -13.868 1.00 34.78 121 GLY A O 1
ATOM 965 N N . VAL A 1 122 ? -24.877 10.731 -12.831 1.00 45.28 122 VAL A N 1
ATOM 966 C CA . VAL A 1 122 ? -25.686 10.424 -14.015 1.00 45.28 122 VAL A CA 1
ATOM 967 C C . VAL A 1 122 ? -26.767 11.502 -14.124 1.00 45.28 122 VAL A C 1
ATOM 969 O O . VAL A 1 122 ? -27.588 11.581 -13.209 1.00 45.28 122 VAL A O 1
ATOM 972 N N . PRO A 1 123 ? -26.853 12.299 -15.207 1.00 40.50 123 PRO A N 1
ATOM 973 C CA . PRO A 1 123 ? -28.074 13.014 -15.522 1.00 40.50 123 PRO A CA 1
ATOM 974 C C . PRO A 1 123 ? -28.833 12.258 -16.622 1.00 40.50 123 PRO A C 1
ATOM 976 O O . PRO A 1 123 ? -28.339 12.069 -17.733 1.00 40.50 123 PRO A O 1
ATOM 979 N N . MET A 1 124 ? -30.049 11.815 -16.298 1.00 42.12 124 MET A N 1
ATOM 980 C CA . MET A 1 124 ? -31.076 11.506 -17.295 1.00 42.12 124 MET A CA 1
ATOM 981 C C . MET A 1 124 ? -31.809 12.789 -17.722 1.00 42.12 124 MET A C 1
ATOM 983 O O . MET A 1 124 ? -31.970 13.702 -16.915 1.00 42.12 124 MET A O 1
ATOM 987 N N . ASN A 1 125 ? -32.333 12.743 -18.956 1.00 37.22 125 ASN A N 1
ATOM 988 C CA . ASN A 1 125 ? -33.159 13.717 -19.698 1.00 37.22 125 ASN A CA 1
ATOM 989 C C . ASN A 1 125 ? -32.373 14.888 -20.318 1.00 37.22 125 ASN A C 1
ATOM 991 O O . ASN A 1 125 ? -31.548 15.502 -19.663 1.00 37.22 125 ASN A O 1
ATOM 995 N N . GLY A 1 126 ? -32.570 15.304 -21.570 1.00 35.94 126 GLY A N 1
ATOM 996 C CA . GLY A 1 126 ? -33.558 14.982 -22.599 1.00 35.94 126 GLY A CA 1
ATOM 997 C C . GLY A 1 126 ? -33.808 16.249 -23.436 1.00 35.94 126 GLY A C 1
ATOM 998 O O . GLY A 1 126 ? -34.024 17.306 -22.856 1.00 35.94 126 GLY A O 1
ATOM 999 N N . MET A 1 127 ? -33.831 16.102 -24.769 1.00 36.47 127 MET A N 1
ATOM 1000 C CA . MET A 1 127 ? -34.292 17.059 -25.801 1.00 36.47 127 MET A CA 1
ATOM 1001 C C . MET A 1 127 ? -33.275 18.040 -26.445 1.00 36.47 127 MET A C 1
ATOM 1003 O O . MET A 1 127 ? -32.864 19.020 -25.839 1.00 36.47 127 MET A O 1
ATOM 1007 N N . GLY A 1 128 ? -33.033 17.842 -27.755 1.00 32.53 128 GLY A N 1
ATOM 1008 C CA . GLY A 1 128 ? -33.061 18.928 -28.753 1.00 32.53 128 GLY A CA 1
ATOM 1009 C C . GLY A 1 128 ? -31.756 19.353 -29.450 1.00 32.53 128 GLY A C 1
ATOM 1010 O O . GLY A 1 128 ? -30.988 20.118 -28.890 1.00 32.53 128 GLY A O 1
ATOM 1011 N N . GLY A 1 129 ? -31.618 18.993 -30.737 1.00 31.12 129 GLY A N 1
ATOM 1012 C CA . GLY A 1 129 ? -31.176 19.934 -31.785 1.00 31.12 129 GLY A CA 1
ATOM 1013 C C . GLY A 1 129 ? -29.688 20.025 -32.170 1.00 31.12 129 GLY A C 1
ATOM 1014 O O . GLY A 1 129 ? -28.941 20.763 -31.553 1.00 31.12 129 GLY A O 1
ATOM 1015 N N . LEU A 1 130 ? -29.359 19.369 -33.294 1.00 40.69 130 LEU A N 1
ATOM 1016 C CA . LEU A 1 130 ? -28.554 19.846 -34.440 1.00 40.69 130 LEU A CA 1
ATOM 1017 C C . LEU A 1 130 ? -27.098 20.370 -34.265 1.00 40.69 130 LEU A C 1
ATOM 1019 O O . LEU A 1 130 ? -26.829 21.355 -33.595 1.00 40.69 130 LEU A O 1
ATOM 1023 N N . GLU A 1 131 ? -26.236 19.765 -35.101 1.00 33.03 131 GLU A N 1
ATOM 1024 C CA . GLU A 1 131 ? -25.017 20.296 -35.757 1.00 33.03 131 GLU A CA 1
ATOM 1025 C C . GLU A 1 131 ? -23.629 19.943 -35.173 1.00 33.03 131 GLU A C 1
ATOM 1027 O O . GLU A 1 131 ? -23.182 20.444 -34.152 1.00 33.03 131 GLU A O 1
ATOM 1032 N N . GLY A 1 132 ? -22.931 19.069 -35.916 1.00 37.31 132 GLY A N 1
ATOM 1033 C CA . GLY A 1 132 ? -21.593 19.304 -36.476 1.00 37.31 132 GLY A CA 1
ATOM 1034 C C . GLY A 1 132 ? -20.428 19.700 -35.560 1.00 37.31 132 GLY A C 1
ATOM 1035 O O . GLY A 1 132 ? -20.318 20.841 -35.137 1.00 37.31 132 GLY A O 1
ATOM 1036 N N . GLY A 1 133 ? -19.434 18.809 -35.450 1.00 31.47 133 GLY A N 1
ATOM 1037 C CA . GLY A 1 133 ? -18.056 19.202 -35.129 1.00 31.47 133 GLY A CA 1
ATOM 1038 C C . GLY A 1 133 ? -17.367 18.279 -34.135 1.00 31.47 133 GLY A C 1
ATOM 1039 O O . GLY A 1 133 ? -17.465 18.458 -32.927 1.00 31.47 133 GLY A O 1
ATOM 1040 N N . GLY A 1 134 ? -16.628 17.293 -34.646 1.00 46.81 134 GLY A N 1
ATOM 1041 C CA . GLY A 1 134 ? -15.707 16.514 -33.828 1.00 46.81 134 GLY A CA 1
ATOM 1042 C C . GLY A 1 134 ? -14.599 17.408 -33.280 1.00 46.81 134 GLY A C 1
ATOM 1043 O O . GLY A 1 134 ? -13.891 18.058 -34.044 1.00 46.81 134 GLY A O 1
ATOM 1044 N N . SER A 1 135 ? -14.434 17.430 -31.962 1.00 36.19 135 SER A N 1
ATOM 1045 C CA . SER A 1 135 ? -13.216 17.879 -31.288 1.00 36.19 135 SER A CA 1
ATOM 1046 C C . SER A 1 135 ? -13.190 17.278 -29.889 1.00 36.19 135 SER A C 1
ATOM 1048 O O . SER A 1 135 ? -13.914 17.696 -28.990 1.00 36.19 135 SER A O 1
ATOM 1050 N N . SER A 1 136 ? -12.367 16.247 -29.723 1.00 44.53 136 SER A N 1
ATOM 1051 C CA . SER A 1 136 ? -11.971 15.721 -28.421 1.00 44.53 136 SER A CA 1
ATOM 1052 C C . SER A 1 136 ? -11.315 16.836 -27.598 1.00 44.53 136 SER A C 1
ATOM 1054 O O . SER A 1 136 ? -10.402 17.485 -28.111 1.00 44.53 136 SER A O 1
ATOM 1056 N N . PRO A 1 137 ? -11.680 17.053 -26.325 1.00 41.38 137 PRO A N 1
ATOM 1057 C CA . PRO A 1 137 ? -10.874 17.896 -25.463 1.00 41.38 137 PRO A CA 1
ATOM 1058 C C . PRO A 1 137 ? -9.657 17.082 -25.011 1.00 41.38 137 PRO A C 1
ATOM 1060 O O . PRO A 1 137 ? -9.739 16.240 -24.117 1.00 41.38 137 PRO A O 1
ATOM 1063 N N . THR A 1 138 ? -8.502 17.317 -25.636 1.00 44.34 138 THR A N 1
ATOM 1064 C CA . THR A 1 138 ? -7.203 16.970 -25.049 1.00 44.34 138 THR A CA 1
ATOM 1065 C C . THR A 1 138 ? -7.015 17.820 -23.797 1.00 44.34 138 THR A C 1
ATOM 1067 O O . THR A 1 138 ? -6.506 18.938 -23.857 1.00 44.34 138 THR A O 1
ATOM 1070 N N . SER A 1 139 ? -7.472 17.301 -22.659 1.00 40.91 139 SER A N 1
ATOM 1071 C CA . SER A 1 139 ? -7.166 17.857 -21.347 1.00 40.91 139 SER A CA 1
ATOM 1072 C C . SER A 1 139 ? -5.695 17.585 -21.045 1.00 40.91 139 SER A C 1
ATOM 1074 O O . SER A 1 139 ? -5.294 16.476 -20.691 1.00 40.91 139 SER A O 1
ATOM 1076 N N . VAL A 1 140 ? -4.871 18.606 -21.259 1.00 44.53 140 VAL A N 1
ATOM 1077 C CA . VAL A 1 140 ? -3.465 18.642 -20.863 1.00 44.53 140 VAL A CA 1
ATOM 1078 C C . VAL A 1 140 ? -3.377 18.806 -19.348 1.00 44.53 140 VAL A C 1
ATOM 1080 O O . VAL A 1 140 ? -3.102 19.885 -18.834 1.00 44.53 140 VAL A O 1
ATOM 1083 N N . CYS A 1 141 ? -3.585 17.722 -18.604 1.00 38.94 141 CYS A N 1
ATOM 1084 C CA . CYS A 1 141 ? -3.106 17.677 -17.229 1.00 38.94 141 CYS A CA 1
ATOM 1085 C C . CYS A 1 141 ? -1.608 17.361 -17.279 1.00 38.94 141 CYS A C 1
ATOM 1087 O O . CYS A 1 141 ? -1.181 16.210 -17.216 1.00 38.94 141 CYS A O 1
ATOM 1089 N N . ALA A 1 142 ? -0.793 18.400 -17.466 1.00 49.31 142 ALA A N 1
ATOM 1090 C CA . ALA A 1 142 ? 0.638 18.329 -17.212 1.00 49.31 142 ALA A CA 1
ATOM 1091 C C . ALA A 1 142 ? 0.858 18.268 -15.692 1.00 49.31 142 ALA A C 1
ATOM 1093 O O . ALA A 1 142 ? 1.321 19.220 -15.068 1.00 49.31 142 ALA A O 1
ATOM 1094 N N . THR A 1 143 ? 0.497 17.145 -15.072 1.00 48.31 143 THR A N 1
ATOM 1095 C CA . THR A 1 143 ? 0.975 16.803 -13.736 1.00 48.31 143 THR A CA 1
ATOM 1096 C C . THR A 1 143 ? 2.457 16.501 -13.859 1.00 48.31 143 THR A C 1
ATOM 1098 O O . THR A 1 143 ? 2.849 15.412 -14.283 1.00 48.31 143 THR A O 1
ATOM 1101 N N . GLN A 1 144 ? 3.283 17.492 -13.525 1.00 42.12 144 GLN A N 1
ATOM 1102 C CA . GLN A 1 144 ? 4.699 17.277 -13.265 1.00 42.12 144 GLN A CA 1
ATOM 1103 C C . GLN A 1 144 ? 4.812 16.166 -12.221 1.00 42.12 144 GLN A C 1
ATOM 1105 O O . GLN A 1 144 ? 4.376 16.310 -11.077 1.00 42.12 144 GLN A O 1
ATOM 1110 N N . SER A 1 145 ? 5.339 15.023 -12.651 1.00 45.47 145 SER A N 1
ATOM 1111 C CA . SER A 1 145 ? 5.663 13.932 -11.747 1.00 45.47 145 SER A CA 1
ATOM 1112 C C . SER A 1 145 ? 6.877 14.348 -10.915 1.00 45.47 145 SER A C 1
ATOM 1114 O O . SER A 1 145 ? 7.853 14.840 -11.480 1.00 45.47 145 SER A O 1
ATOM 1116 N N . PRO A 1 146 ? 6.883 14.103 -9.596 1.00 49.38 146 PRO A N 1
ATOM 1117 C CA . PRO A 1 146 ? 7.975 14.495 -8.698 1.00 49.38 146 PRO A CA 1
ATOM 1118 C C . PRO A 1 146 ? 9.317 13.780 -8.958 1.00 49.38 146 PRO A C 1
ATOM 1120 O O . PRO A 1 146 ? 10.271 13.976 -8.212 1.00 49.38 146 PRO A O 1
ATOM 1123 N N . TRP A 1 147 ? 9.408 12.965 -10.010 1.00 46.25 147 TRP A N 1
ATOM 1124 C CA . TRP A 1 147 ? 10.593 12.195 -10.390 1.00 46.25 147 TRP A CA 1
ATOM 1125 C C . TRP A 1 147 ? 11.362 12.796 -11.571 1.00 46.25 147 TRP A C 1
ATOM 1127 O O . TRP A 1 147 ? 12.238 12.129 -12.129 1.00 46.25 147 TRP A O 1
ATOM 1137 N N . ASP A 1 148 ? 11.054 14.036 -11.964 1.00 41.84 148 ASP A N 1
ATOM 1138 C CA . ASP A 1 148 ? 11.731 14.721 -13.065 1.00 41.84 148 ASP A CA 1
ATOM 1139 C C . ASP A 1 148 ? 13.215 14.957 -12.723 1.00 41.84 148 ASP A C 1
ATOM 1141 O O . ASP A 1 148 ? 13.617 15.937 -12.098 1.00 41.84 148 ASP A O 1
ATOM 1145 N N . SER A 1 149 ? 14.056 14.000 -13.112 1.00 46.84 149 SER A N 1
ATOM 1146 C CA . SER A 1 149 ? 15.473 13.916 -12.738 1.00 46.84 149 SER A CA 1
ATOM 1147 C C . SER A 1 149 ? 16.374 14.830 -13.579 1.00 46.84 149 SER A C 1
ATOM 1149 O O . SER A 1 149 ? 17.571 14.586 -13.702 1.00 46.84 149 SER A O 1
ATOM 1151 N N . ASN A 1 150 ? 15.826 15.891 -14.177 1.00 49.72 150 ASN A N 1
ATOM 1152 C CA . ASN A 1 150 ? 16.528 16.726 -15.154 1.00 49.72 150 ASN A CA 1
ATOM 1153 C C . ASN A 1 150 ? 16.902 18.122 -14.618 1.00 49.72 150 ASN A C 1
ATOM 1155 O O . ASN A 1 150 ? 16.774 19.130 -15.310 1.00 49.72 150 ASN A O 1
ATOM 1159 N N . ARG A 1 151 ? 17.395 18.189 -13.373 1.00 49.72 151 ARG A N 1
ATOM 1160 C CA . ARG A 1 151 ? 18.002 19.397 -12.775 1.00 49.72 151 ARG A CA 1
ATOM 1161 C C . ARG A 1 151 ? 19.400 19.138 -12.207 1.00 49.72 151 ARG A C 1
ATOM 1163 O O . ARG A 1 151 ? 19.709 19.506 -11.081 1.00 49.72 151 ARG A O 1
ATOM 1170 N N . LEU A 1 152 ? 20.276 18.557 -13.019 1.00 42.19 152 LEU A N 1
ATOM 1171 C CA . LEU A 1 152 ? 21.721 18.713 -12.842 1.00 42.19 152 LEU A CA 1
ATOM 1172 C C . LEU A 1 152 ? 22.313 19.245 -14.149 1.00 42.19 152 LEU A C 1
ATOM 1174 O O . LEU A 1 152 ? 22.882 18.508 -14.949 1.00 42.19 152 LEU A O 1
ATOM 1178 N N . SER A 1 153 ? 22.142 20.551 -14.366 1.00 42.19 153 SER A N 1
ATOM 1179 C CA . SER A 1 153 ? 23.014 21.305 -15.267 1.00 42.19 153 SER A CA 1
ATOM 1180 C C . SER A 1 153 ? 24.369 21.456 -14.580 1.00 42.19 153 SER A C 1
ATOM 1182 O O . SER A 1 153 ? 24.507 22.268 -13.668 1.00 42.19 153 SER A O 1
ATOM 1184 N N . ASN A 1 154 ? 25.357 20.672 -15.009 1.00 36.97 154 ASN A N 1
ATOM 1185 C CA . ASN A 1 154 ? 26.761 20.964 -14.733 1.00 36.97 154 ASN A CA 1
ATOM 1186 C C . ASN A 1 154 ? 27.272 21.974 -15.772 1.00 36.97 154 ASN A C 1
ATOM 1188 O O . ASN A 1 154 ? 27.076 21.735 -16.967 1.00 36.97 154 ASN A O 1
ATOM 1192 N N . PRO A 1 155 ? 27.940 23.060 -15.354 1.00 51.72 155 PRO A N 1
ATOM 1193 C CA . PRO A 1 155 ? 28.652 23.937 -16.266 1.00 51.72 155 PRO A CA 1
ATOM 1194 C C . PRO A 1 155 ? 30.029 23.334 -16.582 1.00 51.72 155 PRO A C 1
ATOM 1196 O O . PRO A 1 155 ? 30.816 23.064 -15.674 1.00 51.72 155 PRO A O 1
ATOM 1199 N N . TRP A 1 156 ? 30.295 23.118 -17.867 1.00 44.31 156 TRP A N 1
ATOM 1200 C CA . TRP A 1 156 ? 31.644 23.193 -18.430 1.00 44.31 156 TRP A CA 1
ATOM 1201 C C . TRP A 1 156 ? 31.735 24.503 -19.201 1.00 44.31 156 TRP A C 1
ATOM 1203 O O . TRP A 1 156 ? 30.741 24.817 -19.898 1.00 44.31 156 TRP A O 1
#

Sequence (156 aa):
MIPASKANLARIRNNQRRSRARRKEYLQELEARLRQYELHGIETSVEIQIAARKVADENRKLRGLLLVHGIGDDNVEAYLQSPPTSDTLFASQFPSRSAPAQVLQHLLQKRKSFCSDGVIGVPMNGMGGLEGGGSSPTSVCATQSPWDSNRLSNPW

Radius of gyration: 30.58 Å; chains: 1; bounding box: 73×32×86 Å

Foldseek 3Di:
DPPVVVVVVVVVVVVVVVVVVVVVVVVVVVVVVVVVVVVVVVVVVVVVVVVVVVVVVVVVVVQVVCVVVVQHPVNVVVVVPDDQDVVNVVVCVPPPCCVVVVVVVVVVVVVVVVPPDDPPDDDDDDDDDDDDDDDDPPPPPPPPDPVPPPPDDDDD

pLDDT: mean 72.14, std 23.46, range [31.12, 98.31]